Protein AF-A0A961CRJ8-F1 (afdb_monomer)

Structure (mmCIF, N/CA/C/O backbone):
data_AF-A0A961CRJ8-F1
#
_entry.id   AF-A0A961CRJ8-F1
#
loop_
_atom_site.group_PDB
_atom_site.id
_atom_site.type_symbol
_atom_site.label_atom_id
_atom_site.label_alt_id
_atom_site.label_comp_id
_atom_site.label_asym_id
_atom_site.label_entity_id
_atom_site.label_seq_id
_atom_site.pdbx_PDB_ins_code
_atom_site.Cartn_x
_atom_site.Cartn_y
_atom_site.Cartn_z
_atom_site.occupancy
_atom_site.B_iso_or_equiv
_atom_site.auth_seq_id
_atom_site.auth_comp_id
_atom_site.auth_asym_id
_atom_site.auth_atom_id
_atom_site.pdbx_PDB_model_num
ATOM 1 N N . MET A 1 1 ? 16.690 -8.317 -9.676 1.00 85.12 1 MET A N 1
ATOM 2 C CA . MET A 1 1 ? 15.524 -8.454 -8.781 1.00 85.12 1 MET A CA 1
ATOM 3 C C . MET A 1 1 ? 15.688 -7.416 -7.689 1.00 85.12 1 MET A C 1
ATOM 5 O O . MET A 1 1 ? 16.701 -7.465 -7.001 1.00 85.12 1 MET A O 1
ATOM 9 N N . ARG A 1 2 ? 14.751 -6.471 -7.586 1.00 94.50 2 ARG A N 1
ATOM 10 C CA . ARG A 1 2 ? 14.713 -5.434 -6.542 1.00 94.50 2 ARG A CA 1
ATOM 11 C C . ARG A 1 2 ? 13.446 -5.629 -5.717 1.00 94.50 2 ARG A C 1
ATOM 13 O O . ARG A 1 2 ? 12.460 -6.147 -6.238 1.00 94.50 2 ARG A O 1
ATOM 20 N N . HIS A 1 3 ? 13.467 -5.270 -4.442 1.00 95.12 3 HIS A N 1
ATOM 21 C CA . HIS A 1 3 ? 12.273 -5.340 -3.607 1.00 95.12 3 HIS A CA 1
ATOM 22 C C . HIS A 1 3 ? 12.309 -4.264 -2.531 1.00 95.12 3 HIS A C 1
ATOM 24 O O . HIS A 1 3 ? 13.384 -3.859 -2.100 1.00 95.12 3 HIS A O 1
ATOM 30 N N . ALA A 1 4 ? 11.129 -3.848 -2.087 1.00 96.31 4 ALA A N 1
ATOM 31 C CA . ALA A 1 4 ? 10.963 -2.897 -1.003 1.00 96.31 4 ALA A CA 1
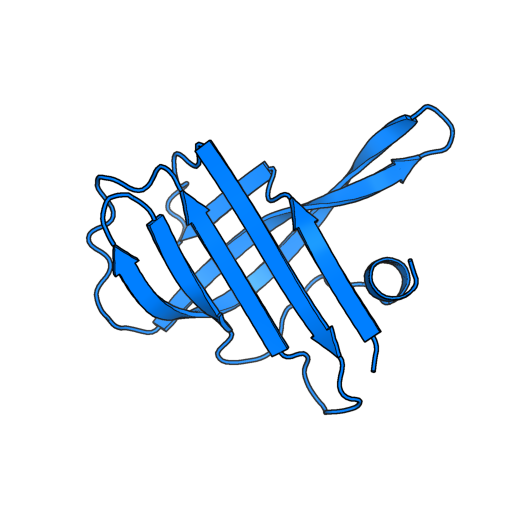ATOM 32 C C . ALA A 1 4 ? 9.814 -3.332 -0.095 1.00 96.31 4 ALA A C 1
ATOM 34 O O . ALA A 1 4 ? 8.845 -3.956 -0.540 1.00 96.31 4 ALA A O 1
ATOM 35 N N . ARG A 1 5 ? 9.917 -2.978 1.186 1.00 97.44 5 ARG A N 1
ATOM 36 C CA . ARG A 1 5 ? 8.819 -3.083 2.144 1.00 97.44 5 ARG A CA 1
ATOM 37 C C . ARG A 1 5 ? 8.571 -1.715 2.751 1.00 97.44 5 ARG A C 1
ATOM 39 O O . ARG A 1 5 ? 9.451 -1.173 3.410 1.00 97.44 5 ARG A O 1
ATOM 46 N N . LEU A 1 6 ? 7.365 -1.198 2.565 1.00 97.88 6 LEU A N 1
ATOM 47 C CA . LEU A 1 6 ? 6.947 0.094 3.092 1.00 97.88 6 LEU A CA 1
ATOM 48 C C . LEU A 1 6 ? 5.935 -0.092 4.210 1.00 97.88 6 LEU A C 1
ATOM 50 O O . LEU A 1 6 ? 5.111 -1.009 4.179 1.00 97.88 6 LEU A O 1
ATOM 54 N N . VAL A 1 7 ? 5.986 0.808 5.184 1.00 98.00 7 VAL A N 1
ATOM 55 C CA . VAL A 1 7 ? 4.924 0.962 6.178 1.00 98.00 7 VAL A CA 1
ATOM 56 C C . VAL A 1 7 ? 3.861 1.879 5.587 1.00 98.00 7 VAL A C 1
ATOM 58 O O . VAL A 1 7 ? 4.176 2.962 5.093 1.00 98.00 7 VAL A O 1
ATOM 61 N N . ILE A 1 8 ? 2.608 1.443 5.643 1.00 98.38 8 ILE A N 1
ATOM 62 C CA . ILE A 1 8 ? 1.458 2.219 5.189 1.00 98.38 8 ILE A CA 1
ATOM 63 C C . ILE A 1 8 ? 0.971 3.059 6.372 1.00 98.38 8 ILE A C 1
ATOM 65 O O . ILE A 1 8 ? 0.578 2.523 7.407 1.00 98.38 8 ILE A O 1
ATOM 69 N N . HIS A 1 9 ? 1.017 4.378 6.216 1.00 96.81 9 HIS A N 1
ATOM 70 C CA . HIS A 1 9 ? 0.516 5.346 7.188 1.00 96.81 9 HIS A CA 1
ATOM 71 C C . HIS A 1 9 ? -1.006 5.522 7.092 1.00 96.81 9 HIS A C 1
ATOM 73 O O . HIS A 1 9 ? -1.669 5.641 8.118 1.00 96.81 9 HIS A O 1
ATOM 79 N N . ARG A 1 10 ? -1.559 5.521 5.873 1.00 97.56 10 ARG A N 1
ATOM 80 C CA . ARG A 1 10 ? -3.005 5.593 5.615 1.00 97.56 10 ARG A CA 1
ATOM 81 C C . ARG A 1 10 ? -3.380 4.646 4.484 1.00 97.56 10 ARG A C 1
ATOM 83 O O . ARG A 1 10 ? -2.642 4.568 3.506 1.00 97.56 10 ARG A O 1
ATOM 90 N N . LEU A 1 11 ? -4.514 3.964 4.618 1.00 97.81 11 LEU A N 1
ATOM 91 C CA . LEU A 1 11 ? -5.048 3.025 3.635 1.00 97.81 11 LEU A CA 1
ATOM 92 C C . LEU A 1 11 ? -6.502 3.387 3.325 1.00 97.81 11 LEU A C 1
ATOM 94 O O . LEU A 1 11 ? -7.305 3.468 4.253 1.00 97.81 11 LEU A O 1
ATOM 98 N N . HIS A 1 12 ? -6.836 3.534 2.046 1.00 96.88 12 HIS A N 1
ATOM 99 C CA . HIS A 1 12 ? -8.212 3.539 1.564 1.00 96.88 12 HIS A CA 1
ATOM 100 C C . HIS A 1 12 ? -8.463 2.327 0.681 1.00 96.88 12 HIS A C 1
ATOM 102 O O . HIS A 1 12 ? -7.606 1.937 -0.117 1.00 96.88 12 HIS A O 1
ATOM 108 N N . LEU A 1 13 ? -9.652 1.759 0.840 1.00 94.44 13 LEU A N 1
ATOM 109 C CA . LEU A 1 13 ? -10.179 0.670 0.035 1.00 94.44 13 LEU A CA 1
ATOM 110 C C . LEU A 1 13 ? -11.517 1.135 -0.545 1.00 94.44 13 LEU A C 1
ATOM 112 O O . LEU A 1 13 ? -12.429 1.424 0.229 1.00 94.44 13 LEU A O 1
ATOM 116 N N . ASP A 1 14 ? -11.602 1.271 -1.871 1.00 93.06 14 ASP A N 1
ATOM 117 C CA . ASP A 1 14 ? -12.738 1.889 -2.583 1.00 93.06 14 ASP A CA 1
ATOM 118 C C . ASP A 1 14 ? -13.189 3.217 -1.945 1.00 93.06 14 ASP A C 1
ATOM 120 O O . ASP A 1 14 ? -14.341 3.389 -1.549 1.00 93.06 14 ASP A O 1
ATOM 124 N N . ASP A 1 15 ? -12.243 4.148 -1.791 1.00 91.56 15 ASP A N 1
ATOM 125 C CA . ASP A 1 15 ? -12.432 5.480 -1.190 1.00 91.56 15 ASP A CA 1
ATOM 126 C C . ASP A 1 15 ? -12.834 5.488 0.301 1.00 91.56 15 ASP A C 1
ATOM 128 O O . ASP A 1 15 ? -12.995 6.554 0.901 1.00 91.56 15 ASP A O 1
ATOM 132 N N . VAL A 1 16 ? -12.941 4.323 0.951 1.00 93.00 16 VAL A N 1
ATOM 133 C CA . VAL A 1 16 ? -13.201 4.222 2.393 1.00 93.00 16 VAL A CA 1
ATOM 134 C C . VAL A 1 16 ? -11.880 4.144 3.148 1.00 93.00 16 VAL A C 1
ATOM 136 O O . VAL A 1 16 ? -11.091 3.223 2.938 1.00 93.00 16 VAL A O 1
ATOM 139 N N . GLU A 1 17 ? -11.635 5.086 4.063 1.00 94.75 17 GLU A N 1
ATOM 140 C CA . GLU A 1 17 ? -10.458 5.042 4.938 1.00 94.75 17 GLU A CA 1
ATOM 141 C C . GLU A 1 17 ? -10.571 3.876 5.927 1.00 94.75 17 GLU A C 1
ATOM 143 O O . GLU A 1 17 ? -11.560 3.732 6.650 1.00 94.75 17 GLU A O 1
ATOM 148 N N . MET A 1 18 ? -9.541 3.033 5.965 1.00 93.75 18 MET A N 1
ATOM 149 C CA . MET A 1 18 ? -9.490 1.863 6.831 1.00 93.75 18 MET A CA 1
ATOM 150 C C . MET A 1 18 ? -8.824 2.192 8.170 1.00 93.75 18 MET A C 1
ATOM 152 O O . MET A 1 18 ? -7.744 2.788 8.181 1.00 93.75 18 MET A O 1
ATOM 156 N N . PRO A 1 19 ? -9.385 1.736 9.308 1.00 92.31 19 PRO A N 1
ATOM 157 C CA . PRO A 1 19 ? -8.813 1.954 10.636 1.00 92.31 19 PRO A CA 1
ATOM 158 C C . PRO A 1 19 ? -7.637 0.995 10.901 1.00 92.31 19 PRO A C 1
ATOM 160 O O . PRO A 1 19 ? -7.682 0.137 11.787 1.00 92.31 19 PRO A O 1
ATOM 163 N N . VAL A 1 20 ? -6.578 1.110 10.100 1.00 93.00 20 VAL A N 1
ATOM 164 C CA . VAL A 1 20 ? -5.398 0.242 10.181 1.00 93.00 20 VAL A CA 1
ATOM 165 C C . VAL A 1 20 ? -4.650 0.445 11.499 1.00 93.00 20 VAL A C 1
ATOM 167 O O . VAL A 1 20 ? -4.381 1.565 11.925 1.00 93.00 20 VAL A O 1
ATOM 170 N N . ARG A 1 21 ? -4.272 -0.660 12.146 1.00 93.50 21 ARG A N 1
ATOM 171 C CA . ARG A 1 21 ? -3.337 -0.662 13.288 1.00 93.50 21 ARG A CA 1
ATOM 172 C C . ARG A 1 21 ? -1.900 -0.841 12.826 1.00 93.50 21 ARG A C 1
ATOM 174 O O . ARG A 1 21 ? -0.985 -0.226 13.363 1.00 93.50 21 ARG A O 1
ATOM 181 N N . LEU A 1 22 ? -1.724 -1.704 11.834 1.00 94.56 22 LEU A N 1
ATOM 182 C CA . LEU A 1 22 ? -0.463 -1.994 11.179 1.00 94.56 22 LEU A CA 1
ATOM 183 C C . LEU A 1 22 ? -0.772 -2.329 9.728 1.00 94.56 22 LEU A C 1
ATOM 185 O O . LEU A 1 22 ? -1.633 -3.161 9.463 1.00 94.56 22 LEU A O 1
ATOM 189 N N . ALA A 1 23 ? -0.067 -1.716 8.788 1.00 97.88 23 ALA A N 1
ATOM 190 C CA . ALA A 1 23 ? -0.201 -2.068 7.388 1.00 97.88 23 ALA A CA 1
ATOM 191 C C . ALA A 1 23 ? 1.147 -1.940 6.683 1.00 97.88 23 ALA A C 1
ATOM 193 O O . ALA A 1 23 ? 1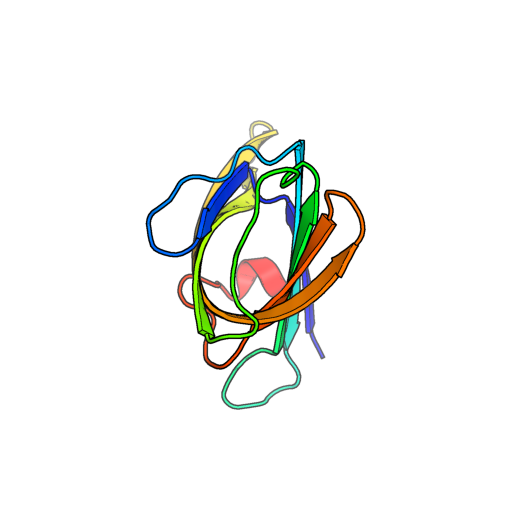.922 -1.017 6.945 1.00 97.88 23 ALA A O 1
ATOM 194 N N . THR A 1 24 ? 1.452 -2.897 5.812 1.00 98.31 24 THR A N 1
ATOM 195 C CA . THR A 1 24 ? 2.684 -2.892 5.023 1.00 98.31 24 THR A CA 1
ATOM 196 C C . THR A 1 24 ? 2.417 -3.230 3.575 1.00 98.31 24 THR A C 1
ATOM 198 O O . THR A 1 24 ? 1.651 -4.149 3.293 1.00 98.31 24 THR A O 1
ATOM 201 N N . LEU A 1 25 ? 3.115 -2.530 2.689 1.00 98.56 25 LEU A N 1
ATOM 202 C CA . LEU A 1 25 ? 3.192 -2.819 1.268 1.00 98.56 25 LEU A CA 1
ATOM 203 C C . LEU A 1 25 ? 4.515 -3.537 0.994 1.00 98.56 25 LEU A C 1
ATOM 205 O O . LEU A 1 25 ? 5.574 -3.056 1.396 1.00 98.56 25 LEU A O 1
ATOM 209 N N . VAL A 1 26 ? 4.465 -4.666 0.300 1.00 97.88 26 VAL A N 1
ATOM 210 C CA . VAL A 1 26 ? 5.638 -5.331 -0.271 1.00 97.88 26 VAL A CA 1
ATOM 211 C C . VAL A 1 26 ? 5.593 -5.144 -1.776 1.00 97.88 26 VAL A C 1
ATOM 213 O O . VAL A 1 26 ? 4.558 -5.386 -2.389 1.00 97.88 26 VAL A O 1
ATOM 216 N N . VAL A 1 27 ? 6.714 -4.737 -2.363 1.00 97.31 27 VAL A N 1
ATOM 217 C CA . VAL A 1 27 ? 6.874 -4.574 -3.810 1.00 97.31 27 VAL A CA 1
ATOM 218 C C . VAL A 1 27 ? 8.068 -5.391 -4.275 1.00 97.31 27 VAL A C 1
ATOM 220 O O . VAL A 1 27 ? 9.121 -5.369 -3.638 1.00 97.31 27 VAL A O 1
ATOM 223 N N . VAL A 1 28 ? 7.917 -6.103 -5.389 1.00 96.62 28 VAL A N 1
ATOM 224 C CA . VAL A 1 28 ? 8.973 -6.885 -6.031 1.00 96.62 28 VAL A CA 1
ATOM 225 C C . VAL A 1 28 ? 9.033 -6.526 -7.509 1.00 96.62 28 VAL A C 1
ATOM 227 O O . VAL A 1 28 ? 8.079 -6.725 -8.257 1.00 96.62 28 VAL A O 1
ATOM 230 N N . ASP A 1 29 ? 10.195 -6.052 -7.940 1.00 95.31 29 ASP A N 1
ATOM 231 C CA . ASP A 1 29 ? 10.514 -5.817 -9.341 1.00 95.31 29 ASP A CA 1
ATOM 232 C C . ASP A 1 29 ? 11.385 -6.961 -9.889 1.00 95.31 29 ASP A C 1
ATOM 234 O O . ASP A 1 29 ? 12.518 -7.219 -9.446 1.00 95.31 29 ASP A O 1
ATOM 238 N N . ARG A 1 30 ? 10.824 -7.665 -10.876 1.00 92.44 30 ARG A N 1
ATOM 239 C CA . ARG A 1 30 ? 11.425 -8.815 -11.567 1.00 92.44 30 ARG A CA 1
ATOM 240 C C . ARG A 1 30 ? 11.946 -8.469 -12.968 1.00 92.44 30 ARG A C 1
ATOM 242 O O . ARG A 1 30 ? 12.368 -9.379 -13.675 1.00 92.44 30 ARG A O 1
ATOM 249 N N . GLY A 1 31 ? 11.939 -7.194 -13.365 1.00 88.31 31 GLY A N 1
ATOM 250 C CA . GLY A 1 31 ? 12.253 -6.757 -14.730 1.00 88.31 31 GLY A CA 1
ATOM 251 C C . GLY A 1 31 ? 11.113 -6.999 -15.724 1.00 88.31 31 GLY A C 1
ATOM 252 O O . GLY A 1 31 ? 11.356 -7.118 -16.923 1.00 88.31 31 GLY A O 1
ATOM 253 N N . ALA A 1 32 ? 9.881 -7.129 -15.223 1.00 87.31 32 ALA A N 1
ATOM 254 C CA . ALA A 1 32 ? 8.669 -7.231 -16.030 1.00 87.31 32 ALA A CA 1
ATOM 255 C C . ALA A 1 32 ? 8.087 -5.835 -16.324 1.00 87.31 32 ALA A C 1
ATOM 257 O O . ALA A 1 32 ? 8.567 -4.829 -15.809 1.00 87.31 32 ALA A O 1
ATOM 258 N N . ALA A 1 33 ? 7.032 -5.770 -17.143 1.00 86.00 33 ALA A N 1
ATOM 259 C CA . ALA A 1 33 ? 6.360 -4.506 -17.464 1.00 86.00 33 ALA A CA 1
ATOM 260 C C . ALA A 1 33 ? 5.700 -3.837 -16.239 1.00 86.00 33 ALA A C 1
ATOM 262 O O . ALA A 1 33 ? 5.520 -2.623 -16.224 1.00 86.00 33 ALA A O 1
ATOM 263 N N . THR A 1 34 ? 5.341 -4.625 -15.223 1.00 91.12 34 THR A N 1
ATOM 264 C CA . THR A 1 34 ? 4.758 -4.165 -13.960 1.00 91.12 34 THR A CA 1
ATOM 265 C C . THR A 1 34 ? 5.447 -4.851 -12.787 1.00 91.12 34 THR A C 1
ATOM 267 O O . THR A 1 34 ? 5.950 -5.968 -12.919 1.00 91.12 34 THR A O 1
ATOM 270 N N . VAL A 1 35 ? 5.438 -4.195 -11.629 1.00 95.12 35 VAL A N 1
ATOM 271 C CA . VAL A 1 35 ? 5.894 -4.793 -10.369 1.00 95.12 35 VAL A CA 1
ATOM 272 C C . VAL A 1 35 ? 4.826 -5.713 -9.788 1.00 95.12 35 VAL A C 1
ATOM 274 O O . VAL A 1 35 ? 3.630 -5.490 -9.972 1.00 95.12 35 VAL A O 1
ATOM 277 N N . ASP A 1 36 ? 5.257 -6.719 -9.038 1.00 97.06 36 ASP A N 1
ATOM 278 C CA . ASP A 1 36 ? 4.373 -7.483 -8.168 1.00 97.06 36 ASP A CA 1
ATOM 279 C C . ASP A 1 36 ? 4.263 -6.771 -6.825 1.00 97.06 36 ASP A C 1
ATOM 281 O O . ASP A 1 36 ? 5.279 -6.370 -6.253 1.00 97.06 36 ASP A O 1
ATOM 285 N N . TRP A 1 37 ? 3.053 -6.634 -6.290 1.00 98.00 37 TRP A N 1
ATOM 286 C CA . TRP A 1 37 ? 2.860 -5.966 -5.010 1.00 98.00 37 TRP A CA 1
ATOM 287 C C . TRP A 1 37 ? 1.750 -6.593 -4.166 1.00 98.00 37 TRP A C 1
ATOM 289 O O . TRP A 1 37 ? 0.810 -7.206 -4.679 1.00 98.00 37 TRP A O 1
ATOM 299 N N . GLU A 1 38 ? 1.897 -6.479 -2.849 1.00 98.19 38 GLU A N 1
ATOM 300 C CA . GLU A 1 38 ? 0.998 -7.068 -1.858 1.00 98.19 38 GLU A CA 1
ATOM 301 C C . GLU A 1 38 ? 0.855 -6.142 -0.651 1.00 98.19 38 GLU A C 1
ATOM 303 O O . GLU A 1 38 ? 1.848 -5.627 -0.132 1.00 98.19 38 GLU A O 1
ATOM 308 N N . VAL A 1 39 ? -0.378 -5.952 -0.188 1.00 98.00 39 VAL A N 1
ATOM 309 C CA . VAL A 1 39 ? -0.687 -5.233 1.049 1.00 98.00 39 VAL A CA 1
ATOM 310 C C . VAL A 1 39 ? -1.119 -6.235 2.102 1.00 98.00 39 VAL A C 1
ATOM 312 O O . VAL A 1 39 ? -2.000 -7.059 1.868 1.00 98.00 39 VAL A O 1
ATOM 315 N N . VAL A 1 40 ? -0.528 -6.123 3.286 1.00 96.75 40 VAL A N 1
ATOM 316 C CA . VAL A 1 40 ? -0.975 -6.824 4.490 1.00 96.75 40 VAL A CA 1
ATOM 317 C C . VAL A 1 40 ? -1.385 -5.766 5.497 1.00 96.75 40 VAL A C 1
ATOM 319 O O . VAL A 1 40 ? -0.540 -4.972 5.912 1.00 96.75 40 VAL A O 1
ATOM 322 N N . ALA A 1 41 ? -2.659 -5.748 5.876 1.00 96.56 41 ALA A N 1
ATOM 323 C CA . ALA A 1 41 ? -3.222 -4.761 6.787 1.00 96.56 41 ALA A CA 1
ATOM 324 C C . ALA A 1 41 ? -3.95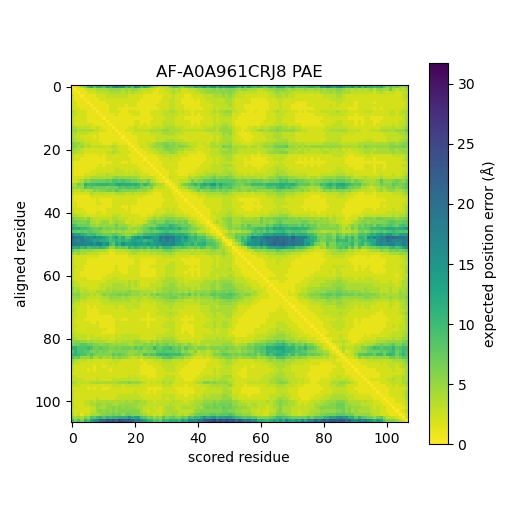0 -5.443 7.950 1.00 96.56 41 ALA A C 1
ATOM 326 O O . ALA A 1 41 ? -4.751 -6.351 7.751 1.00 96.56 41 ALA A O 1
ATOM 327 N N . GLU A 1 42 ? -3.673 -4.998 9.169 1.00 95.12 42 GLU A N 1
ATOM 328 C CA . GLU A 1 42 ? -4.263 -5.451 10.425 1.00 95.12 42 GLU A CA 1
ATOM 329 C C . GLU A 1 42 ? -5.134 -4.345 11.036 1.00 95.12 42 GLU A C 1
ATOM 331 O O . GLU A 1 42 ? -4.829 -3.157 10.920 1.00 95.12 42 GLU A O 1
ATOM 336 N N . GLY A 1 43 ? -6.196 -4.738 11.741 1.00 90.19 43 GLY A N 1
ATOM 337 C CA . GLY A 1 43 ? -7.139 -3.831 12.405 1.00 90.19 43 GLY A CA 1
ATOM 338 C C . GLY A 1 43 ? -8.469 -3.695 11.669 1.00 90.19 43 GLY A C 1
ATOM 339 O O . GLY A 1 43 ? -9.337 -2.949 12.104 1.00 90.19 43 GLY A O 1
ATOM 340 N N . LEU A 1 44 ? -8.657 -4.458 10.595 1.00 89.75 44 LEU A N 1
ATOM 341 C CA . LEU A 1 44 ? -9.812 -4.402 9.709 1.00 89.75 44 LEU A CA 1
ATOM 342 C C . LEU A 1 44 ? -10.927 -5.347 10.187 1.00 89.75 44 LEU A C 1
ATOM 344 O O . LEU A 1 44 ? -11.419 -6.161 9.419 1.00 89.75 44 LEU A O 1
ATOM 348 N N . ALA A 1 45 ? -11.299 -5.286 11.469 1.00 82.75 45 ALA A N 1
ATOM 349 C CA . ALA A 1 45 ? -12.274 -6.217 12.059 1.00 82.75 45 ALA A CA 1
ATOM 350 C C . ALA A 1 45 ? -13.656 -6.162 11.380 1.00 82.75 45 ALA A C 1
ATOM 352 O O . ALA A 1 45 ? -14.316 -7.190 11.261 1.00 82.75 45 ALA A O 1
ATOM 353 N N . ASP A 1 46 ? -14.046 -4.982 10.895 1.00 80.06 46 ASP A N 1
ATOM 354 C CA . ASP A 1 46 ? -15.326 -4.743 10.221 1.00 80.06 46 ASP A CA 1
ATOM 355 C C . ASP A 1 46 ? -15.215 -4.804 8.688 1.00 80.06 46 ASP A C 1
ATOM 357 O O . ASP A 1 46 ? -16.141 -4.419 7.974 1.00 80.06 46 ASP A O 1
ATOM 361 N N . PHE A 1 47 ? -14.078 -5.260 8.150 1.00 83.50 47 PHE A N 1
ATOM 362 C CA . PHE A 1 47 ? -13.925 -5.393 6.708 1.00 83.50 47 PHE A CA 1
ATOM 363 C C . PHE A 1 47 ? -14.816 -6.518 6.188 1.00 83.50 47 PHE A C 1
ATOM 365 O O . PHE A 1 47 ? -14.624 -7.696 6.483 1.00 83.50 47 PHE A O 1
ATOM 372 N N . THR A 1 48 ? -15.803 -6.121 5.394 1.00 75.50 48 THR A N 1
ATOM 373 C CA . THR A 1 48 ? -16.797 -7.002 4.771 1.00 75.50 48 THR A CA 1
ATOM 374 C C . THR A 1 48 ? -16.522 -7.227 3.288 1.00 75.50 48 THR A C 1
ATOM 376 O O . THR A 1 48 ? -17.363 -7.806 2.606 1.00 75.50 48 THR A O 1
ATOM 379 N N . GLY A 1 49 ? -15.366 -6.766 2.791 1.00 67.00 49 GLY A N 1
ATOM 380 C CA . GLY A 1 49 ? -15.052 -6.769 1.368 1.00 67.00 49 GLY A CA 1
ATOM 381 C C . GLY A 1 49 ? -15.251 -8.144 0.745 1.00 67.00 49 GLY A C 1
ATOM 382 O O . GLY A 1 49 ? -14.769 -9.160 1.254 1.00 67.00 49 GLY A O 1
ATOM 383 N N . GLU A 1 50 ? -15.992 -8.164 -0.358 1.00 69.38 50 GLU A N 1
ATOM 384 C CA . GLU A 1 50 ? -16.181 -9.367 -1.153 1.00 69.38 50 GLU A CA 1
ATOM 385 C C . GLU A 1 50 ? -14.837 -9.818 -1.746 1.00 69.38 50 GLU A C 1
ATOM 387 O O . GLU A 1 50 ? -13.901 -9.030 -1.908 1.00 69.38 50 GLU A O 1
ATOM 392 N N . LEU A 1 51 ? -14.726 -11.104 -2.091 1.00 68.88 51 LEU A N 1
ATOM 393 C CA . LEU A 1 51 ? -13.599 -11.614 -2.874 1.00 68.88 51 LEU A CA 1
ATOM 394 C C . LEU A 1 51 ? -13.703 -11.052 -4.302 1.00 68.88 51 LEU A C 1
ATOM 396 O O . LEU A 1 51 ? -14.223 -11.704 -5.204 1.00 68.88 51 LEU A O 1
ATOM 400 N N . GLY A 1 52 ? -13.253 -9.814 -4.482 1.00 79.31 52 GLY A N 1
ATOM 401 C CA . GLY A 1 52 ? -13.359 -9.044 -5.715 1.00 79.31 52 GLY A CA 1
ATOM 402 C C . GLY A 1 52 ? -12.182 -8.093 -5.902 1.00 79.31 52 GLY A C 1
ATOM 403 O O . GLY A 1 52 ? -11.253 -8.062 -5.089 1.00 79.31 52 GLY A O 1
ATOM 404 N N . ARG A 1 53 ? -12.215 -7.351 -7.014 1.00 90.25 53 ARG A N 1
ATOM 405 C CA . ARG A 1 53 ? -11.277 -6.251 -7.254 1.00 90.25 53 ARG A CA 1
ATOM 406 C C . ARG A 1 53 ? -11.645 -5.067 -6.376 1.00 90.25 53 ARG A C 1
ATOM 408 O O . ARG A 1 53 ? -12.825 -4.763 -6.249 1.00 90.25 53 ARG A O 1
ATOM 415 N N . ILE A 1 54 ? -10.629 -4.431 -5.819 1.00 93.12 54 ILE A N 1
ATOM 416 C CA . ILE A 1 54 ? -10.744 -3.277 -4.944 1.00 93.12 54 ILE A CA 1
ATOM 417 C C . ILE A 1 54 ? -9.674 -2.261 -5.323 1.00 93.12 54 ILE A C 1
ATOM 419 O O . ILE A 1 54 ? -8.506 -2.622 -5.530 1.00 93.12 54 ILE A O 1
ATOM 423 N N . ARG A 1 55 ? -10.063 -0.992 -5.386 1.00 95.88 55 ARG A N 1
ATOM 424 C CA . ARG A 1 55 ? -9.120 0.105 -5.555 1.00 95.88 55 ARG A CA 1
ATOM 425 C C . ARG A 1 55 ? -8.409 0.332 -4.231 1.00 95.88 55 ARG A C 1
ATOM 427 O O . ARG A 1 55 ? -9.045 0.555 -3.202 1.00 95.88 55 ARG A O 1
ATOM 434 N N . VAL A 1 56 ? -7.082 0.287 -4.256 1.00 97.69 56 VAL A N 1
ATOM 435 C CA . VAL A 1 56 ? -6.234 0.482 -3.080 1.00 97.69 56 VAL A CA 1
ATOM 4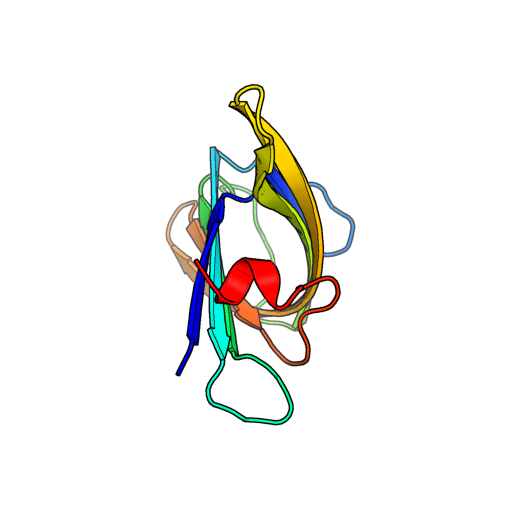36 C C . VAL A 1 56 ? -5.494 1.800 -3.219 1.00 97.69 56 VAL A C 1
ATOM 438 O O . VAL A 1 56 ? -4.727 1.982 -4.163 1.00 97.69 56 VAL A O 1
ATOM 441 N N . GLU A 1 57 ? -5.675 2.695 -2.254 1.00 98.56 57 GLU A N 1
ATOM 442 C CA . GLU A 1 57 ? -4.900 3.931 -2.144 1.00 98.56 57 GLU A CA 1
ATOM 443 C C . GLU A 1 57 ? -4.156 3.956 -0.817 1.00 98.56 57 GLU A C 1
ATOM 445 O O . GLU A 1 57 ? -4.706 3.657 0.243 1.00 98.56 57 GLU A O 1
ATOM 450 N N . MET A 1 58 ? -2.876 4.292 -0.867 1.00 98.50 58 MET A N 1
ATOM 451 C CA . MET A 1 58 ? -1.974 4.198 0.268 1.00 98.50 58 MET A CA 1
ATOM 452 C C . MET A 1 58 ? -1.139 5.460 0.369 1.00 98.50 58 MET A C 1
ATOM 454 O O . MET A 1 58 ? -0.572 5.920 -0.618 1.00 98.50 58 MET A O 1
ATOM 458 N N . LEU A 1 59 ? -0.981 5.963 1.588 1.00 98.25 59 LEU A N 1
ATOM 459 C CA . LEU A 1 59 ? 0.090 6.891 1.921 1.00 98.25 59 LEU A CA 1
ATOM 460 C C . LEU A 1 59 ? 1.173 6.100 2.648 1.00 98.25 59 LEU A C 1
ATOM 462 O O . LEU A 1 59 ? 0.956 5.643 3.770 1.00 98.25 59 LEU A O 1
ATOM 466 N N . CYS A 1 60 ? 2.318 5.898 2.005 1.00 98.06 60 CYS A N 1
ATOM 467 C CA . CYS A 1 60 ? 3.409 5.069 2.510 1.00 98.06 60 CYS A CA 1
ATOM 468 C C . CYS A 1 60 ? 4.569 5.916 3.016 1.00 98.06 60 CYS A C 1
ATOM 470 O O . CYS A 1 60 ? 4.882 6.951 2.439 1.00 98.06 60 CYS A O 1
ATOM 472 N N . ILE A 1 61 ? 5.256 5.433 4.047 1.00 97.12 61 ILE A N 1
ATOM 473 C CA . ILE A 1 61 ? 6.564 5.962 4.437 1.00 97.12 61 ILE A CA 1
ATOM 474 C C . ILE A 1 61 ? 7.590 5.445 3.427 1.00 97.12 61 ILE A C 1
ATOM 476 O O . ILE A 1 61 ? 7.818 4.238 3.349 1.00 97.12 61 ILE A O 1
ATOM 480 N N . THR A 1 62 ? 8.186 6.347 2.650 1.00 95.81 62 THR A N 1
ATOM 481 C CA . THR A 1 62 ? 9.115 6.029 1.547 1.00 95.81 62 THR A CA 1
ATOM 482 C C . THR A 1 62 ? 10.579 6.279 1.894 1.00 95.81 62 THR A C 1
ATOM 484 O O . THR A 1 62 ? 11.461 5.898 1.133 1.00 95.81 62 THR A O 1
ATOM 487 N N . GLY A 1 63 ? 10.852 6.896 3.044 1.00 94.44 63 GLY A N 1
ATOM 488 C CA . GLY A 1 63 ? 12.202 7.159 3.528 1.00 94.44 63 GLY A CA 1
ATOM 489 C C . GLY A 1 63 ? 12.212 8.187 4.653 1.00 94.44 63 GLY A C 1
ATOM 490 O O . GLY A 1 63 ? 11.184 8.457 5.279 1.00 94.44 63 GLY A O 1
ATOM 491 N N . ALA A 1 64 ? 13.375 8.786 4.884 1.00 94.56 64 ALA A N 1
ATOM 492 C CA . ALA A 1 64 ? 13.541 9.942 5.751 1.00 94.56 64 ALA A CA 1
ATOM 493 C C . ALA A 1 64 ? 14.480 10.953 5.084 1.00 94.56 64 ALA A C 1
ATOM 495 O O . ALA A 1 64 ? 15.379 10.568 4.337 1.00 94.56 64 ALA A O 1
ATOM 496 N N . ASN A 1 65 ? 14.264 12.243 5.329 1.00 93.94 65 ASN A N 1
ATOM 497 C CA . ASN A 1 65 ? 15.174 13.289 4.863 1.00 93.94 65 ASN A CA 1
ATOM 498 C C . ASN A 1 65 ? 16.413 13.411 5.776 1.00 93.94 65 ASN A C 1
ATOM 500 O O . ASN A 1 65 ? 16.539 12.721 6.788 1.00 93.94 65 ASN A O 1
ATOM 504 N N . GLU A 1 66 ? 17.316 14.336 5.445 1.00 95.75 66 GLU A N 1
ATOM 505 C CA . GLU A 1 66 ? 18.561 14.578 6.195 1.00 95.75 66 GLU A CA 1
ATOM 506 C C . GLU A 1 66 ? 18.337 14.994 7.660 1.00 95.75 66 GLU A C 1
ATOM 508 O O . GLU A 1 66 ? 19.211 14.794 8.500 1.00 95.75 66 GLU A O 1
ATOM 513 N N . SER A 1 67 ? 17.165 15.549 7.989 1.00 96.62 67 SER A N 1
ATOM 514 C CA . SER A 1 67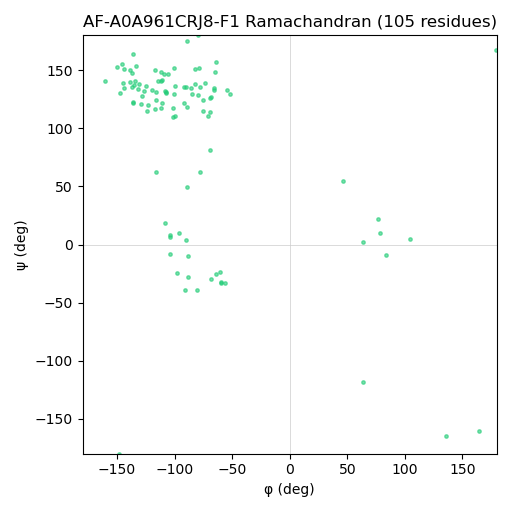 ? 16.789 15.911 9.360 1.00 96.62 67 SER A CA 1
ATOM 515 C C . SER A 1 67 ? 16.066 14.786 10.113 1.00 96.62 67 SER A C 1
ATOM 517 O O . SER A 1 67 ? 15.641 14.987 11.251 1.00 96.62 67 SER A O 1
ATOM 519 N N . GLY A 1 68 ? 15.931 13.601 9.507 1.00 95.19 68 GLY A N 1
ATOM 520 C CA . GLY A 1 68 ? 15.273 12.432 10.093 1.00 95.19 68 GLY A CA 1
ATOM 521 C C . GLY A 1 68 ? 13.744 12.476 10.052 1.00 95.19 68 GLY A C 1
ATOM 522 O O . GLY A 1 68 ? 13.091 11.640 10.676 1.00 95.19 68 GLY A O 1
ATOM 523 N N . GLN A 1 69 ? 13.147 13.431 9.337 1.00 96.19 69 GLN A N 1
ATOM 524 C CA . GLN A 1 69 ? 11.700 13.484 9.144 1.00 96.19 69 GLN A CA 1
ATOM 525 C C . GLN A 1 69 ? 11.279 12.472 8.081 1.00 96.19 69 GLN A C 1
ATOM 527 O O . GLN A 1 69 ? 11.897 12.381 7.020 1.00 96.19 69 GLN A O 1
ATOM 532 N N . LEU A 1 70 ? 10.206 11.735 8.363 1.00 95.88 70 LEU A N 1
ATOM 533 C CA . LEU A 1 70 ? 9.678 10.727 7.451 1.00 95.88 70 LEU A CA 1
ATOM 534 C C . LEU A 1 70 ? 9.144 11.373 6.172 1.00 95.88 70 LEU A C 1
ATOM 536 O O . LEU A 1 70 ? 8.384 12.342 6.217 1.00 95.88 70 LEU A O 1
ATOM 540 N N . LEU A 1 71 ? 9.526 10.795 5.040 1.00 95.94 71 LEU A N 1
ATOM 541 C CA . LEU A 1 71 ? 8.987 11.127 3.730 1.00 95.94 71 LEU A CA 1
ATOM 542 C C . LEU A 1 71 ? 7.784 10.232 3.451 1.00 95.94 71 LEU A C 1
ATOM 544 O O . LEU A 1 71 ? 7.827 9.027 3.711 1.00 95.94 71 LEU A O 1
ATOM 548 N N . LEU A 1 72 ? 6.717 10.834 2.930 1.00 96.88 72 LEU A N 1
ATOM 549 C CA . LEU A 1 72 ? 5.491 10.138 2.564 1.00 96.88 72 LEU A CA 1
ATOM 550 C C . LEU A 1 72 ? 5.320 10.143 1.043 1.00 96.88 72 LEU A C 1
ATOM 552 O O . LEU A 1 72 ? 5.608 11.146 0.391 1.00 96.88 72 LEU A O 1
ATOM 556 N N . GLY A 1 73 ? 4.846 9.031 0.491 1.00 97.38 73 GLY A N 1
ATOM 557 C CA . GLY A 1 73 ? 4.520 8.883 -0.925 1.00 97.38 73 GLY A CA 1
ATOM 558 C C . GLY A 1 73 ? 3.149 8.250 -1.111 1.00 97.38 73 GLY A C 1
ATOM 559 O O . GLY A 1 73 ? 2.824 7.261 -0.451 1.00 97.38 73 GLY A O 1
ATOM 560 N N . GLU A 1 74 ? 2.351 8.834 -1.999 1.00 98.25 74 GLU A N 1
ATOM 561 C CA . GLU A 1 74 ? 1.058 8.290 -2.405 1.00 98.25 74 GLU A CA 1
ATOM 562 C C . GLU A 1 74 ? 1.264 7.175 -3.430 1.00 98.25 74 GLU A C 1
ATOM 564 O O . GLU A 1 74 ? 1.979 7.345 -4.420 1.00 98.25 74 GLU A O 1
ATOM 569 N N . LEU A 1 75 ? 0.645 6.027 -3.177 1.00 98.50 75 LEU A N 1
ATOM 570 C CA . LEU A 1 75 ? 0.682 4.852 -4.034 1.00 98.50 75 LEU A CA 1
ATOM 571 C C . LEU A 1 75 ? -0.741 4.354 -4.252 1.00 98.50 75 LEU A C 1
ATOM 573 O O . LEU A 1 75 ? -1.521 4.290 -3.303 1.00 98.50 75 LEU A O 1
ATOM 577 N N . CYS A 1 76 ? -1.078 3.961 -5.477 1.00 98.44 76 CYS A N 1
ATOM 578 C CA . CYS A 1 76 ? -2.392 3.392 -5.756 1.00 98.44 76 CYS A CA 1
ATOM 579 C C . CYS A 1 76 ? -2.366 2.312 -6.834 1.00 98.44 76 CYS A C 1
ATOM 581 O O . CYS A 1 76 ? -1.474 2.271 -7.684 1.00 98.44 76 CYS A O 1
ATOM 583 N N . GLY A 1 77 ? -3.358 1.430 -6.793 1.00 97.94 77 GLY A N 1
ATOM 584 C CA . GLY A 1 77 ? -3.542 0.377 -7.782 1.00 97.94 77 GLY A CA 1
ATOM 585 C C . GLY A 1 77 ? -4.748 -0.497 -7.467 1.00 97.94 77 GLY A C 1
ATOM 586 O O . GLY A 1 77 ? -5.300 -0.454 -6.369 1.00 97.94 77 GLY A O 1
ATOM 587 N N . GLU A 1 78 ? -5.142 -1.307 -8.439 1.00 97.56 78 GLU A N 1
ATOM 588 C CA . GLU A 1 78 ? -6.196 -2.306 -8.268 1.00 97.56 78 GLU A CA 1
ATOM 589 C C . GLU A 1 78 ? -5.615 -3.564 -7.620 1.00 97.56 78 GLU A C 1
ATOM 591 O O . GLU A 1 78 ? -4.526 -4.012 -7.987 1.00 97.56 78 GLU A O 1
ATOM 596 N N . ALA A 1 79 ? -6.332 -4.156 -6.671 1.00 96.88 79 ALA A N 1
ATOM 597 C CA . ALA A 1 79 ? -5.941 -5.401 -6.022 1.00 96.88 79 ALA A CA 1
ATOM 598 C C . ALA A 1 79 ? -7.124 -6.354 -5.881 1.00 96.88 79 ALA A C 1
ATOM 600 O O . ALA A 1 79 ? -8.278 -5.955 -5.971 1.00 96.88 79 ALA A O 1
ATOM 601 N N . ILE A 1 80 ? -6.835 -7.620 -5.610 1.00 94.69 80 ILE A N 1
ATOM 602 C CA . ILE A 1 80 ? -7.824 -8.619 -5.209 1.00 94.69 80 ILE A CA 1
ATOM 603 C C . ILE A 1 80 ? -7.616 -9.015 -3.750 1.00 94.69 80 ILE A C 1
ATOM 605 O O . ILE A 1 80 ? -6.481 -9.180 -3.290 1.00 94.69 80 ILE A O 1
ATOM 609 N N . VAL A 1 81 ? -8.714 -9.220 -3.021 1.00 92.62 81 VAL A N 1
ATOM 610 C CA . VAL A 1 81 ? -8.670 -9.808 -1.676 1.00 92.62 81 VAL A CA 1
ATOM 611 C C . VAL A 1 81 ? -8.313 -11.286 -1.804 1.00 92.62 81 VAL A C 1
ATOM 613 O O . VAL A 1 81 ? -9.103 -12.085 -2.299 1.00 92.62 81 VAL A O 1
ATOM 616 N N . VAL A 1 82 ? -7.115 -11.669 -1.359 1.00 90.94 82 VAL A N 1
ATOM 617 C CA . VAL A 1 82 ? -6.654 -13.070 -1.444 1.00 90.94 82 VAL A CA 1
ATOM 618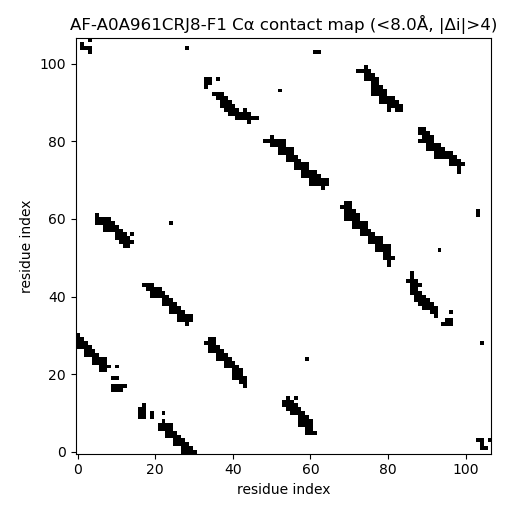 C C . VAL A 1 82 ? -6.856 -13.831 -0.143 1.00 90.94 82 VAL A C 1
ATOM 620 O O . VAL A 1 82 ? -6.939 -15.060 -0.146 1.00 90.94 82 VAL A O 1
ATOM 623 N N . ARG A 1 83 ? -6.908 -13.119 0.986 1.00 87.06 83 ARG A N 1
ATOM 624 C CA . ARG A 1 83 ? -7.117 -13.716 2.302 1.00 87.06 83 ARG A CA 1
ATOM 625 C C . ARG A 1 83 ? -7.610 -12.674 3.293 1.00 87.06 83 ARG A C 1
ATOM 627 O O . ARG A 1 83 ? -7.083 -11.570 3.347 1.00 87.06 83 ARG A O 1
ATOM 634 N N . PHE A 1 84 ? -8.535 -13.082 4.150 1.00 85.25 84 PHE A N 1
ATOM 635 C CA . PHE A 1 84 ? -8.885 -12.349 5.357 1.00 85.25 84 PHE A CA 1
ATOM 636 C C . PHE A 1 84 ? -9.024 -13.339 6.514 1.00 85.25 84 PHE A C 1
ATOM 638 O O . PHE A 1 84 ? -9.756 -14.322 6.405 1.00 85.25 84 PHE A O 1
ATOM 645 N N . VAL A 1 85 ? -8.256 -13.148 7.589 1.00 84.69 85 VAL A N 1
AT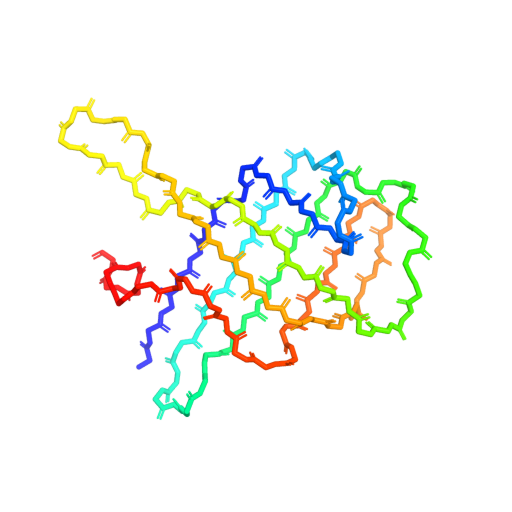OM 646 C CA . VAL A 1 85 ? -8.304 -14.003 8.787 1.00 84.69 85 VAL A CA 1
ATOM 647 C C . VAL A 1 85 ? -8.289 -13.117 10.021 1.00 84.69 85 VAL A C 1
ATOM 649 O O . VAL A 1 85 ? -7.347 -12.356 10.232 1.00 84.69 85 VAL A O 1
ATOM 652 N N . GLY A 1 86 ? -9.319 -13.238 10.858 1.00 85.69 86 GLY A N 1
ATOM 653 C CA . GLY A 1 86 ? -9.474 -12.374 12.025 1.00 85.69 86 GLY A CA 1
ATOM 654 C C . GLY A 1 86 ? -9.673 -10.924 11.592 1.00 85.69 86 GLY A C 1
ATOM 655 O O . GLY A 1 86 ? -10.639 -10.633 10.906 1.00 85.69 86 GLY A O 1
ATOM 656 N N . ALA A 1 87 ? -8.753 -10.038 11.977 1.00 89.62 87 ALA A N 1
ATOM 657 C CA . ALA A 1 87 ? -8.756 -8.624 11.592 1.00 89.62 87 ALA A CA 1
ATOM 658 C C . ALA A 1 87 ? -7.643 -8.276 10.583 1.00 89.62 87 ALA A C 1
ATOM 660 O O . ALA A 1 87 ? -7.268 -7.107 10.463 1.00 89.62 87 ALA A O 1
ATOM 661 N N . THR A 1 88 ? -7.076 -9.278 9.900 1.00 93.00 88 THR A N 1
ATOM 662 C CA . THR A 1 88 ? -5.971 -9.105 8.948 1.00 93.00 88 THR A CA 1
ATOM 663 C C . THR A 1 88 ? -6.420 -9.396 7.521 1.00 93.00 88 THR A C 1
ATOM 665 O O . THR A 1 88 ? -6.770 -10.538 7.214 1.00 93.00 88 THR A O 1
ATOM 668 N N . VAL A 1 89 ? -6.351 -8.387 6.646 1.00 93.62 89 VAL A N 1
ATOM 669 C CA . VAL A 1 89 ? -6.612 -8.472 5.199 1.00 93.62 89 VAL A CA 1
ATOM 670 C C . VAL A 1 89 ? -5.290 -8.562 4.444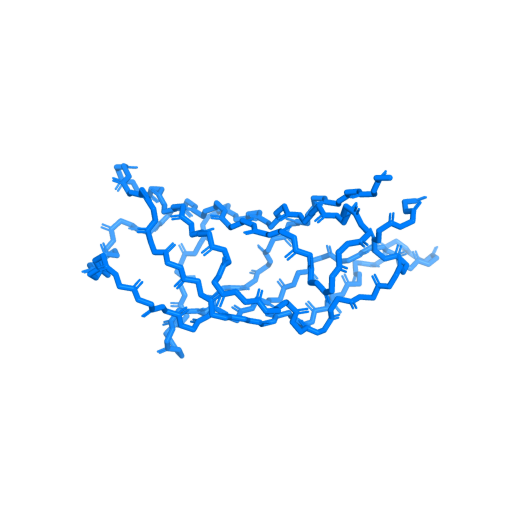 1.00 93.62 89 VAL A C 1
ATOM 672 O O . VAL A 1 89 ? -4.344 -7.828 4.731 1.00 93.62 89 VAL A O 1
ATOM 675 N N . VAL A 1 90 ? -5.244 -9.450 3.453 1.00 94.69 90 VAL A N 1
ATOM 676 C CA . VAL A 1 90 ? -4.172 -9.537 2.461 1.00 94.69 90 VAL A CA 1
ATOM 677 C C . VAL A 1 90 ? -4.753 -9.244 1.082 1.00 94.69 90 VAL A C 1
ATOM 679 O O . VAL A 1 90 ? -5.687 -9.920 0.636 1.00 94.69 90 VAL A O 1
ATOM 682 N N . LEU A 1 91 ? -4.174 -8.253 0.410 1.00 96.19 91 LEU A N 1
ATOM 683 C CA . LEU A 1 91 ? -4.539 -7.805 -0.932 1.00 96.19 91 LEU A CA 1
ATOM 684 C C . LEU A 1 91 ? -3.362 -8.054 -1.869 1.00 96.19 91 LEU A C 1
ATOM 686 O O . LEU A 1 91 ? -2.241 -7.653 -1.559 1.00 96.19 91 LEU A O 1
ATOM 690 N N . ARG A 1 92 ? -3.608 -8.674 -3.022 1.00 96.88 92 ARG A N 1
ATOM 691 C CA . ARG A 1 92 ? -2.597 -8.839 -4.073 1.00 96.88 92 ARG A CA 1
ATOM 692 C C . AR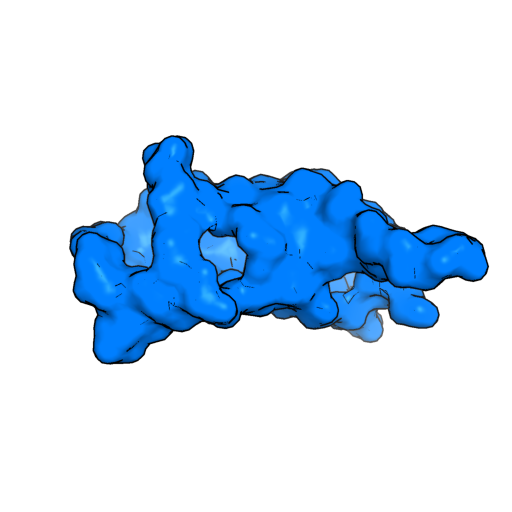G A 1 92 ? -2.914 -7.920 -5.237 1.00 96.88 92 ARG A C 1
ATOM 694 O O . ARG A 1 92 ? -4.037 -7.952 -5.727 1.00 96.88 92 ARG A O 1
ATOM 701 N N . GLY A 1 93 ? -1.921 -7.162 -5.692 1.00 97.38 93 GLY A N 1
ATOM 702 C CA . GLY A 1 93 ? -2.052 -6.304 -6.861 1.00 97.38 93 GLY A CA 1
ATOM 703 C C . GLY A 1 93 ? -2.536 -7.063 -8.096 1.00 97.38 93 GLY A C 1
ATOM 704 O O . GLY A 1 93 ? -2.010 -8.128 -8.421 1.00 97.38 93 GLY A O 1
ATOM 705 N N . ASP A 1 94 ? -3.523 -6.494 -8.780 1.00 95.81 94 ASP A N 1
ATOM 706 C CA . ASP A 1 94 ? -4.064 -6.923 -10.072 1.00 95.81 94 ASP A CA 1
ATOM 707 C C . ASP A 1 94 ? -3.803 -5.820 -11.109 1.00 95.81 94 ASP A C 1
ATOM 709 O O . ASP A 1 94 ? -4.715 -5.181 -11.632 1.00 95.81 94 ASP A O 1
ATOM 713 N N . GLY A 1 95 ? -2.518 -5.541 -11.349 1.00 94.38 95 GLY A N 1
ATOM 714 C CA . GLY A 1 95 ? -2.083 -4.512 -12.290 1.00 94.38 95 GLY A CA 1
ATOM 715 C C . GLY A 1 95 ? -0.956 -3.618 -11.762 1.00 94.38 95 GLY A C 1
ATOM 716 O O . GLY A 1 95 ? -0.271 -3.973 -10.795 1.00 94.38 95 GLY A O 1
ATOM 717 N N . PRO A 1 96 ? -0.717 -2.471 -12.426 1.00 96.38 96 PRO A N 1
ATOM 718 C CA . PRO A 1 96 ? 0.367 -1.563 -12.072 1.00 96.38 96 PRO A CA 1
ATOM 719 C C . PRO A 1 96 ? 0.162 -0.940 -10.688 1.00 96.38 96 PRO A C 1
ATOM 721 O O . PRO A 1 96 ? -0.960 -0.670 -10.267 1.00 96.38 96 PRO A O 1
ATOM 724 N N . LEU A 1 97 ? 1.279 -0.664 -10.015 1.00 97.75 97 LEU A N 1
ATOM 725 C CA . LEU A 1 97 ? 1.324 0.180 -8.827 1.00 97.75 97 LEU A CA 1
ATOM 726 C C . LEU A 1 97 ? 1.788 1.578 -9.243 1.00 97.75 97 LEU A C 1
ATOM 728 O O . LEU A 1 97 ? 2.941 1.769 -9.634 1.00 97.75 97 LEU A O 1
ATOM 732 N N . HIS A 1 98 ? 0.890 2.551 -9.183 1.00 97.81 98 HIS A N 1
ATOM 733 C CA . HIS A 1 98 ? 1.179 3.941 -9.515 1.00 97.81 98 HIS A CA 1
ATOM 734 C C . HIS A 1 98 ? 1.832 4.668 -8.334 1.00 97.81 98 HIS A C 1
ATOM 736 O O . HIS A 1 98 ? 1.602 4.321 -7.179 1.00 97.81 98 HIS A O 1
ATOM 742 N N . GLY A 1 99 ? 2.655 5.679 -8.634 1.00 96.12 99 GLY A N 1
ATOM 743 C CA . GLY A 1 99 ? 3.362 6.498 -7.638 1.00 96.12 99 GLY A CA 1
ATOM 744 C C . GLY A 1 99 ? 4.679 5.903 -7.120 1.00 96.12 99 GLY A C 1
ATOM 745 O O . GLY A 1 99 ? 5.432 6.591 -6.434 1.00 96.12 99 GLY A O 1
ATOM 746 N N . LEU A 1 100 ? 4.994 4.647 -7.459 1.00 94.88 100 LEU A N 1
ATOM 747 C CA . LEU A 1 100 ? 6.251 4.010 -7.070 1.00 94.88 100 LEU A CA 1
ATOM 748 C C . LEU A 1 100 ? 7.430 4.646 -7.817 1.00 94.88 100 LEU A C 1
ATOM 750 O O . LEU A 1 100 ? 7.437 4.689 -9.047 1.00 94.88 100 LEU A O 1
ATOM 754 N N . SER A 1 101 ? 8.442 5.097 -7.078 1.00 92.06 101 SER A N 1
ATOM 755 C CA . SER A 1 101 ? 9.697 5.596 -7.643 1.00 92.06 101 SER A CA 1
ATOM 756 C C . SER A 1 101 ? 10.807 4.547 -7.563 1.00 92.06 101 SER A C 1
ATOM 758 O O . SER A 1 101 ? 10.827 3.718 -6.652 1.00 92.06 101 SER A O 1
ATOM 760 N N . ASP A 1 102 ? 11.770 4.608 -8.487 1.00 89.62 102 ASP A N 1
ATOM 761 C CA . ASP A 1 102 ? 12.941 3.719 -8.461 1.00 89.62 102 ASP A CA 1
ATOM 762 C C . ASP A 1 102 ? 13.765 3.877 -7.174 1.00 89.62 102 ASP A C 1
ATOM 764 O O . ASP A 1 102 ? 14.248 2.881 -6.646 1.00 89.62 102 ASP A O 1
ATOM 768 N N . ALA A 1 103 ? 13.835 5.086 -6.605 1.00 88.25 103 ALA A N 1
ATOM 769 C CA . ALA A 1 103 ? 14.548 5.350 -5.352 1.00 88.25 103 ALA A CA 1
ATOM 770 C C . ALA A 1 103 ? 14.058 4.467 -4.188 1.00 88.25 103 ALA A C 1
ATOM 772 O O . ALA A 1 103 ? 14.845 4.047 -3.345 1.00 88.25 103 ALA A O 1
ATOM 773 N N . VAL A 1 104 ? 12.764 4.130 -4.164 1.00 89.38 104 VAL A N 1
ATOM 774 C CA . VAL A 1 104 ? 12.188 3.227 -3.156 1.00 89.38 104 VAL A CA 1
ATOM 775 C C . VAL A 1 104 ? 12.690 1.786 -3.319 1.00 89.38 104 VAL A C 1
ATOM 777 O O . VAL A 1 104 ? 12.778 1.047 -2.342 1.00 89.38 104 VAL A O 1
ATOM 780 N N . LEU A 1 105 ? 13.010 1.374 -4.547 1.00 87.75 105 LEU A N 1
ATOM 781 C CA . LEU A 1 105 ? 13.505 0.035 -4.876 1.00 87.75 105 LEU A CA 1
ATOM 782 C C . LEU A 1 105 ? 15.033 -0.091 -4.773 1.00 87.75 105 LEU A C 1
ATOM 784 O O . LEU A 1 105 ? 15.546 -1.206 -4.895 1.00 87.75 105 LEU A O 1
ATOM 788 N N . GLU A 1 106 ? 15.750 1.022 -4.607 1.00 79.75 106 GLU A N 1
ATOM 789 C CA . GLU A 1 106 ? 17.216 1.071 -4.607 1.00 79.75 106 GLU A CA 1
ATOM 790 C C . GLU A 1 106 ? 17.844 0.850 -3.225 1.00 79.75 106 GLU A C 1
ATOM 792 O O . GLU A 1 106 ? 18.915 0.249 -3.181 1.00 79.75 106 GLU A O 1
ATOM 797 N N . GLY A 1 107 ? 17.140 1.195 -2.137 1.00 60.22 107 GLY A N 1
ATOM 798 C CA . GLY A 1 107 ? 17.547 0.901 -0.754 1.00 60.22 107 GLY A CA 1
ATOM 799 C C . GLY A 1 107 ? 18.677 1.772 -0.219 1.00 60.22 107 GLY A C 1
ATOM 800 O O . GLY A 1 107 ? 19.823 1.629 -0.693 1.00 60.22 107 GLY A O 1
#

Solvent-accessible surface area (backbone atoms only — not comparable to full-atom values): 5846 Å² total; per-residue (Å²): 122,41,57,37,78,32,48,40,77,43,44,26,53,70,88,39,75,53,71,62,76,46,32,36,39,40,40,38,40,76,86,59,99,52,49,50,39,36,39,44,35,28,52,44,66,84,67,75,77,65,88,40,81,40,45,37,40,33,37,24,48,64,51,59,50,98,85,67,49,75,35,76,42,60,34,37,33,40,21,32,54,77,46,75,58,89,31,32,42,32,33,38,51,65,54,58,63,43,70,74,54,69,74,52,45,66,116

Secondary structure (DSSP, 8-state):
-EEEEEEEEEEEETTEEP--SEEEEEEEE-SSSS-EEEEEEE--TT----SSEEEEEEEEEEEE-TTSPEEEEEEEEEEEEEEEETTEEEEEESS--BT--HHHHH-

pLDDT: mean 92.71, std 7.12, range [60.22, 98.56]

Sequence (107 aa):
MRHARLVIHRLHLDDVEMPVRLATLVVVDRGAATVDWEVVAEGLADFTGELGRIRVEMLCITGANESGQLLLGELCGEAIVVRFVGATVVLRGDGPLHGLSDAVLEG

Mean predicted aligned error: 3.7 Å

Foldseek 3Di:
DFKFKWWFPWKDKQNRTAPFPTKIKIWADPPDPAIKIKMKTFPQQVDPDDQDKIKMWTWTFQDADPVRHTDTWIKIAIWGFPDDDRRMTMTIGPDHIPRDDVSSRPD

Nearest PDB structures (foldseek):
  2e3s-assembly1_A  TM=1.854E-01  e=1.127E+00  Homo sapiens

Radius of gyration: 13.57 Å; Cα contacts (8 Å, |Δi|>4): 255; chains: 1; bounding box: 35×30×31 Å